Protein AF-A0A6N8ZT41-F1 (afdb_monomer)

Mean predicted aligned error: 11.76 Å

Secondary structure (DSSP, 8-state):
-----------HHHHHHHHHHHHHHHHHHHHHHH-TTS-HHHHHHHHHHHHHHHHHHHHHSHHHHHHHHHHHHHHHHHTT--PPPHHHHHHHHHHHHHHHHHHHHHHHHHHHHHHHHHHHHHT-

pLDDT: mean 84.42, std 11.71, range [45.88, 97.94]

Radius of gyration: 31.69 Å; Cα contacts (8 Å, |Δi|>4): 45; chains: 1; bounding box: 60×51×74 Å

Foldseek 3Di:
DDPPPPPPPFDVVLVVLLVVLVVLQVVLVVQLVVPPVDDPCVNVVSNVVSNVVSLVSCCVHPNNVVVVVVVVVVVVVVVVPPDDDPVVVVVVVVVVVVVVVVVVVVVVVVVVVVVVVVCVVVPD

Nearest PDB structures (foldseek):
  7p3r-assembly1_C  TM=4.828E-01  e=2.097E+00  Vibrio cholerae O1 biovar El Tor str. N16961
  5koa-assembly1_B  TM=4.121E-01  e=6.374E+00  Escherichia coli S88

Sequence (124 aa):
MKDSNPIKTGNSLDVAWLLLAALLLVAGVYAYYAFEELPIFVRVGGVLVSLALAAVVLLRTARGQNAWQFVQSSRAELRKVVWPNRQETMQTTATVLVIVLILCVFFWLLDMGLAAITRQFTGA

Solvent-accessible surface area (backbone atoms only — not comparable to full-atom values): 6967 Å² total; per-residue (Å²): 141,81,89,76,70,73,76,78,72,74,51,73,63,48,54,49,48,51,51,51,26,52,48,38,42,52,49,21,55,47,50,41,65,73,49,70,90,56,61,68,68,59,40,54,49,47,33,52,50,24,48,52,50,23,51,55,46,44,49,72,27,73,70,32,46,51,52,53,51,49,54,55,50,49,57,58,51,58,69,68,57,76,75,77,51,71,67,59,52,47,52,53,50,52,52,52,50,54,54,50,51,53,50,52,52,52,50,52,52,48,52,52,50,51,52,55,53,51,37,67,74,70,74,110

Structure (mmCIF, N/CA/C/O backbone):
data_AF-A0A6N8ZT41-F1
#
_entry.id   AF-A0A6N8ZT41-F1
#
loop_
_atom_site.group_PDB
_atom_site.id
_atom_site.type_symbol
_atom_site.label_atom_id
_atom_site.label_alt_id
_atom_site.label_comp_id
_atom_site.label_asym_id
_atom_site.label_entity_id
_atom_site.label_seq_id
_atom_site.pdbx_PDB_ins_code
_atom_site.Cartn_x
_atom_site.Cartn_y
_atom_site.Cartn_z
_atom_site.occupancy
_atom_site.B_iso_or_equiv
_atom_site.auth_seq_id
_atom_site.auth_comp_id
_atom_site.auth_asym_id
_atom_site.auth_atom_id
_atom_site.pdbx_PDB_model_num
ATOM 1 N N . MET A 1 1 ? 27.825 13.535 18.312 1.00 49.03 1 MET A N 1
ATOM 2 C CA . MET A 1 1 ? 26.898 12.540 17.738 1.00 49.03 1 MET A CA 1
ATOM 3 C C . MET A 1 1 ? 26.173 11.898 18.905 1.00 49.03 1 MET A C 1
ATOM 5 O O . MET A 1 1 ? 26.789 11.147 19.647 1.00 49.03 1 MET A O 1
ATOM 9 N N . LYS A 1 2 ? 24.959 12.368 19.203 1.00 45.88 2 LYS A N 1
ATOM 10 C CA . LYS A 1 2 ? 24.161 11.911 20.345 1.00 45.88 2 LYS A CA 1
ATOM 11 C C . LYS A 1 2 ? 22.815 11.493 19.794 1.00 45.88 2 LYS A C 1
ATOM 13 O O . LYS A 1 2 ? 21.891 12.293 19.687 1.00 45.88 2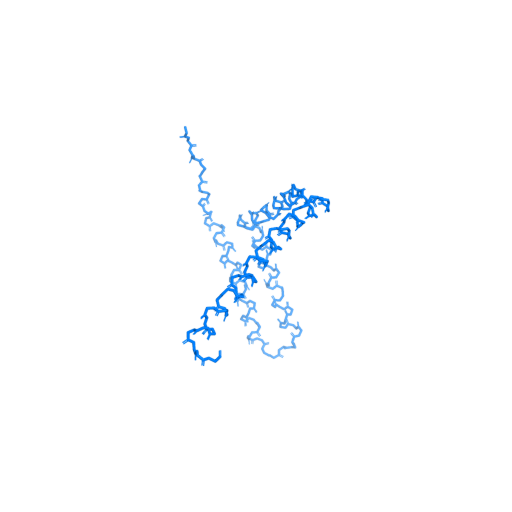 LYS A O 1
ATOM 18 N N . ASP A 1 3 ? 22.755 10.233 19.410 1.00 56.41 3 ASP A N 1
ATOM 19 C CA . ASP A 1 3 ? 21.591 9.612 18.799 1.00 56.41 3 ASP A CA 1
ATOM 20 C C . ASP A 1 3 ? 20.666 9.165 19.934 1.00 56.41 3 ASP A C 1
ATOM 22 O O . ASP A 1 3 ? 20.375 7.992 20.131 1.00 56.41 3 ASP A O 1
ATOM 26 N N . SER A 1 4 ? 20.235 10.119 20.757 1.00 51.19 4 SER A N 1
ATOM 27 C CA . SER A 1 4 ? 19.185 9.893 21.741 1.00 51.19 4 SER A CA 1
ATOM 28 C C . SER A 1 4 ? 17.855 10.267 21.104 1.00 51.19 4 SER A C 1
ATOM 30 O O . SER A 1 4 ? 17.226 11.247 21.496 1.00 51.19 4 SER A O 1
ATOM 32 N N . ASN A 1 5 ? 17.440 9.504 20.094 1.00 48.12 5 ASN A N 1
ATOM 33 C CA . ASN A 1 5 ? 16.015 9.357 19.843 1.00 48.12 5 ASN A CA 1
ATOM 34 C C . ASN A 1 5 ? 15.557 8.316 20.864 1.00 48.12 5 ASN A C 1
ATOM 36 O O . ASN A 1 5 ? 15.849 7.134 20.665 1.00 48.12 5 ASN A O 1
ATOM 40 N N . PRO A 1 6 ? 14.940 8.705 21.996 1.00 48.34 6 PRO A N 1
ATOM 41 C CA . PRO A 1 6 ? 14.407 7.708 22.899 1.00 48.34 6 PRO A CA 1
ATOM 42 C C . PRO A 1 6 ? 13.410 6.899 22.076 1.00 48.34 6 PRO A C 1
ATOM 44 O O . PRO A 1 6 ? 12.437 7.449 21.555 1.00 48.34 6 PRO A O 1
ATOM 47 N N . ILE A 1 7 ? 13.668 5.596 21.925 1.00 53.47 7 ILE A N 1
ATOM 48 C CA . ILE A 1 7 ? 12.606 4.645 21.618 1.00 53.47 7 ILE A CA 1
ATOM 49 C C . ILE A 1 7 ? 11.514 5.016 22.616 1.00 53.47 7 ILE A C 1
ATOM 51 O O . ILE A 1 7 ? 11.740 4.920 23.821 1.00 53.47 7 ILE A O 1
ATOM 55 N N . LYS A 1 8 ? 10.394 5.574 22.139 1.00 52.75 8 LYS A N 1
ATOM 56 C CA . LYS A 1 8 ? 9.235 5.838 22.987 1.00 52.75 8 LYS A CA 1
ATOM 57 C C . LYS A 1 8 ? 8.773 4.465 23.448 1.00 52.75 8 LYS A C 1
ATOM 59 O O . LYS A 1 8 ? 8.021 3.797 22.742 1.00 52.75 8 LYS A O 1
ATOM 64 N N . THR A 1 9 ? 9.327 4.008 24.567 1.00 56.84 9 THR A N 1
ATOM 65 C CA . THR A 1 9 ? 8.941 2.787 25.254 1.00 56.84 9 THR A CA 1
ATOM 66 C C . THR A 1 9 ? 7.449 2.929 25.460 1.00 56.84 9 THR A C 1
ATOM 68 O O . THR A 1 9 ? 7.018 3.869 26.127 1.00 56.84 9 THR A O 1
ATOM 71 N N . GLY A 1 10 ? 6.673 2.108 24.746 1.00 59.91 10 GLY A N 1
ATOM 72 C CA . GLY A 1 10 ? 5.223 2.234 24.703 1.00 59.91 10 GLY A CA 1
ATOM 73 C C . GLY A 1 10 ? 4.707 2.368 26.123 1.00 59.91 10 GLY A C 1
ATOM 74 O O . GLY A 1 10 ? 5.028 1.537 26.975 1.00 59.91 10 GLY A O 1
ATOM 75 N N . ASN A 1 11 ? 3.982 3.453 26.379 1.00 73.25 11 ASN A N 1
ATOM 76 C CA . ASN A 1 11 ? 3.387 3.690 27.679 1.00 73.25 11 ASN A CA 1
ATOM 77 C C . ASN A 1 11 ? 2.562 2.442 28.030 1.00 73.25 11 ASN A C 1
ATOM 79 O O . ASN A 1 11 ? 1.871 1.905 27.162 1.00 73.25 11 ASN A O 1
ATOM 83 N N . SER A 1 12 ? 2.617 1.952 29.267 1.00 76.38 12 SER A N 1
ATOM 84 C CA . SER A 1 12 ? 1.838 0.768 29.673 1.00 76.38 12 SER A CA 1
ATOM 85 C C . SER A 1 12 ? 0.339 0.944 29.386 1.00 76.38 12 SER A C 1
ATOM 87 O O . SER A 1 12 ? -0.364 -0.021 29.095 1.00 76.38 12 SER A O 1
ATOM 89 N N . LEU A 1 13 ? -0.120 2.199 29.353 1.00 77.12 13 LEU A N 1
ATOM 90 C CA . LEU A 1 13 ? -1.461 2.591 28.934 1.00 77.12 13 LEU A CA 1
ATOM 91 C C . LEU A 1 13 ? -1.738 2.343 27.441 1.00 77.12 13 LEU A C 1
ATOM 93 O O . LEU A 1 13 ? -2.833 1.907 27.113 1.00 77.12 13 LEU A O 1
ATOM 97 N N . ASP A 1 14 ? -0.778 2.554 26.534 1.00 80.81 14 ASP A N 1
ATOM 98 C CA . ASP A 1 14 ? -0.958 2.245 25.102 1.00 80.81 14 ASP A CA 1
ATOM 99 C C . ASP A 1 14 ? -1.131 0.738 24.886 1.00 80.81 14 ASP A C 1
ATOM 101 O O . ASP A 1 14 ? -1.948 0.306 24.075 1.00 80.81 14 ASP A O 1
ATOM 105 N N . VAL A 1 15 ? -0.382 -0.076 25.638 1.00 82.25 15 VAL A N 1
ATOM 106 C CA . VAL A 1 15 ? -0.531 -1.537 25.613 1.00 82.25 15 VAL A CA 1
ATOM 107 C C . VAL A 1 15 ? -1.894 -1.943 26.172 1.00 82.25 15 VAL A C 1
ATOM 109 O O . VAL A 1 15 ? -2.556 -2.796 25.585 1.00 82.25 15 VAL A O 1
ATOM 112 N N . ALA A 1 16 ? -2.360 -1.297 27.243 1.00 87.81 16 ALA A N 1
ATOM 113 C CA . ALA A 1 16 ? -3.694 -1.534 27.790 1.00 87.81 16 ALA A CA 1
ATOM 114 C C . ALA A 1 16 ? -4.809 -1.185 26.785 1.00 87.81 16 ALA A C 1
ATOM 116 O O . ALA A 1 16 ? -5.733 -1.977 26.607 1.00 87.81 16 ALA A O 1
ATOM 117 N N . TRP A 1 17 ? -4.701 -0.060 26.069 1.00 84.12 17 TRP A N 1
ATOM 118 C CA . TRP A 1 17 ? -5.650 0.312 25.011 1.00 84.12 17 TRP A CA 1
ATOM 119 C C . TRP A 1 17 ? -5.657 -0.685 23.847 1.00 84.12 17 TRP A C 1
ATOM 121 O O . TRP A 1 17 ? -6.724 -1.016 23.327 1.00 84.12 17 TRP A O 1
ATOM 131 N N . LEU A 1 18 ? -4.491 -1.218 23.470 1.00 85.50 18 LEU A N 1
ATOM 132 C CA . LEU A 1 18 ? -4.386 -2.266 22.450 1.00 85.50 18 LEU A CA 1
ATOM 133 C C . LEU A 1 18 ? -5.034 -3.578 22.898 1.00 85.50 18 LEU A C 1
ATOM 135 O O . LEU A 1 18 ? -5.751 -4.203 22.117 1.00 85.50 18 LEU A O 1
ATOM 139 N N . LEU A 1 19 ? -4.810 -3.984 24.150 1.00 88.75 19 LEU A N 1
ATOM 140 C CA . LEU A 1 19 ? -5.446 -5.169 24.721 1.00 88.75 19 LEU A CA 1
ATOM 141 C C . LEU A 1 19 ? -6.965 -4.997 24.806 1.00 88.75 19 LEU A C 1
ATOM 143 O O . LEU A 1 19 ? -7.694 -5.920 24.456 1.00 88.75 19 LEU A O 1
ATOM 147 N N . LEU A 1 20 ? -7.446 -3.811 25.188 1.00 89.81 20 LEU A N 1
ATOM 148 C CA . LEU A 1 20 ? -8.872 -3.492 25.206 1.00 89.81 20 LEU A CA 1
ATOM 149 C C . LEU A 1 20 ? -9.487 -3.589 23.806 1.00 89.81 20 LEU A C 1
ATOM 151 O O . LEU A 1 20 ? -10.546 -4.192 23.660 1.00 89.81 20 LEU A O 1
ATOM 155 N N . ALA A 1 21 ? -8.820 -3.063 22.773 1.00 87.50 21 ALA A N 1
ATOM 156 C CA . ALA A 1 21 ? -9.279 -3.189 21.389 1.00 87.50 21 ALA A CA 1
ATOM 157 C C . ALA A 1 21 ? -9.332 -4.656 20.927 1.00 87.50 21 ALA A C 1
ATOM 159 O O . ALA A 1 21 ? -10.313 -5.069 20.310 1.00 87.50 21 ALA A O 1
ATOM 160 N N . ALA A 1 22 ? -8.313 -5.457 21.259 1.00 89.25 22 ALA A N 1
ATOM 161 C CA . ALA A 1 22 ? -8.289 -6.886 20.946 1.00 89.25 22 ALA A CA 1
ATOM 162 C C . ALA A 1 22 ? -9.425 -7.643 21.653 1.00 89.25 22 ALA A C 1
ATOM 164 O O . ALA A 1 22 ? -10.113 -8.452 21.031 1.00 89.25 22 ALA A O 1
ATOM 165 N N . LEU A 1 23 ? -9.669 -7.332 22.927 1.00 92.50 23 LEU A N 1
ATOM 166 C CA . LEU A 1 23 ? -10.746 -7.923 23.716 1.00 92.50 23 LEU A CA 1
ATOM 167 C C . LEU A 1 23 ? -12.119 -7.548 23.143 1.00 92.50 23 LEU A C 1
ATOM 169 O O . LEU A 1 23 ? -12.985 -8.410 23.040 1.00 92.50 23 LEU A O 1
ATOM 173 N N . LEU A 1 24 ? -12.296 -6.308 22.680 1.00 90.69 24 LEU A N 1
ATOM 174 C CA . LEU A 1 24 ? -13.512 -5.842 22.004 1.00 90.69 24 LEU A CA 1
ATOM 175 C C . LEU A 1 24 ? -13.813 -6.634 20.723 1.00 90.69 24 LEU A C 1
ATOM 177 O O . LEU A 1 24 ? -14.964 -7.000 20.491 1.00 90.69 24 LEU A O 1
ATOM 181 N N . LEU A 1 25 ? -12.790 -6.944 19.920 1.00 91.62 25 LEU A N 1
ATOM 182 C CA . LEU A 1 25 ? -12.951 -7.769 18.718 1.00 91.62 25 LEU A CA 1
ATOM 183 C C . LEU A 1 25 ? -13.320 -9.213 19.061 1.00 91.62 25 LEU A C 1
ATOM 185 O O . LEU A 1 25 ? -14.248 -9.765 18.472 1.00 91.62 25 LEU A O 1
ATOM 189 N N . VAL A 1 26 ? -12.632 -9.811 20.037 1.00 92.12 26 VAL A N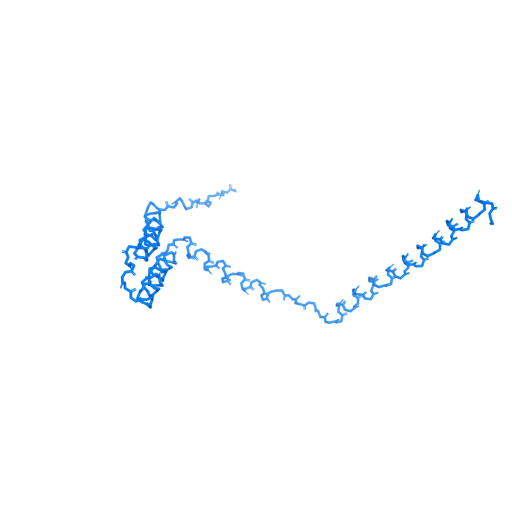 1
ATOM 190 C CA . VAL A 1 26 ? -12.939 -11.172 20.501 1.00 92.12 26 VAL A CA 1
ATOM 191 C C . VAL A 1 26 ? -14.353 -11.233 21.076 1.00 92.12 26 VAL A C 1
ATOM 193 O O . VAL A 1 26 ? -15.097 -12.155 20.758 1.00 92.12 26 VAL A O 1
ATOM 196 N N . ALA A 1 27 ? -14.760 -10.228 21.853 1.00 89.56 27 ALA A N 1
ATOM 197 C CA . ALA A 1 27 ? -16.108 -10.119 22.395 1.00 89.56 27 ALA A CA 1
ATOM 198 C C . ALA A 1 27 ? -17.165 -9.975 21.289 1.00 89.56 27 ALA A C 1
ATOM 200 O O . ALA A 1 27 ? -18.216 -10.601 21.380 1.00 89.56 27 ALA A O 1
ATOM 201 N N . GLY A 1 28 ? -16.887 -9.213 20.227 1.00 88.75 28 GLY A N 1
ATOM 202 C CA . GLY A 1 28 ? -17.775 -9.095 19.068 1.00 88.75 28 GLY A CA 1
ATOM 203 C C . GLY A 1 28 ? -17.962 -10.417 18.321 1.00 88.75 28 GLY A C 1
ATOM 204 O O . GLY A 1 28 ? -19.089 -10.801 18.010 1.00 88.75 28 GLY A O 1
ATOM 205 N N . VAL A 1 29 ? -16.871 -11.150 18.089 1.00 88.69 29 VAL A N 1
ATOM 206 C CA . VAL A 1 29 ? -16.912 -12.484 17.466 1.00 88.69 29 VAL A CA 1
ATOM 207 C C . VAL A 1 29 ? -17.616 -13.493 18.375 1.00 88.69 29 VAL A C 1
ATOM 209 O O . VAL A 1 29 ? -18.448 -14.267 17.911 1.00 88.69 29 VAL A O 1
ATOM 212 N N . TYR A 1 30 ? -17.342 -13.464 19.678 1.00 89.56 30 TYR A N 1
ATOM 213 C CA . TYR A 1 30 ? -18.017 -14.321 20.648 1.00 89.56 30 TYR A CA 1
ATOM 214 C C . TYR A 1 30 ? -19.520 -14.032 20.708 1.00 89.56 30 TYR A C 1
ATOM 216 O O . TYR A 1 30 ? -20.318 -14.961 20.669 1.00 89.56 30 TYR A O 1
ATOM 224 N N . ALA A 1 31 ? -19.919 -12.757 20.727 1.00 85.19 31 ALA A N 1
ATOM 225 C CA . ALA A 1 31 ? -21.321 -12.356 20.671 1.00 85.19 31 ALA A CA 1
ATOM 226 C C . ALA A 1 31 ? -21.994 -12.835 19.376 1.00 85.19 31 ALA A C 1
ATOM 228 O O . ALA A 1 31 ? -23.140 -13.276 19.411 1.00 85.19 31 ALA A O 1
ATOM 229 N N . TYR A 1 32 ? -21.280 -12.825 18.245 1.00 87.44 32 TYR A N 1
ATOM 230 C CA . TYR A 1 32 ? -21.795 -13.418 17.016 1.00 87.44 32 TYR A CA 1
ATOM 231 C C . TYR A 1 32 ? -22.136 -14.895 17.215 1.00 87.44 32 TYR A C 1
ATOM 233 O O . TYR A 1 32 ? -23.239 -15.285 16.854 1.00 87.44 32 TYR A O 1
ATOM 241 N N . TYR A 1 33 ? -21.254 -15.705 17.806 1.00 87.25 33 TYR A N 1
ATOM 242 C CA . TYR A 1 33 ? -21.507 -17.136 18.021 1.00 87.25 33 TYR A CA 1
ATOM 243 C C . TYR A 1 33 ? -22.508 -17.433 19.145 1.00 87.25 33 TYR A C 1
ATOM 245 O O . TYR A 1 33 ? -23.301 -18.348 19.000 1.00 87.25 33 TYR A O 1
ATOM 253 N N . ALA A 1 34 ? -22.517 -16.668 20.237 1.00 85.44 34 ALA A N 1
ATOM 254 C CA . ALA A 1 34 ? 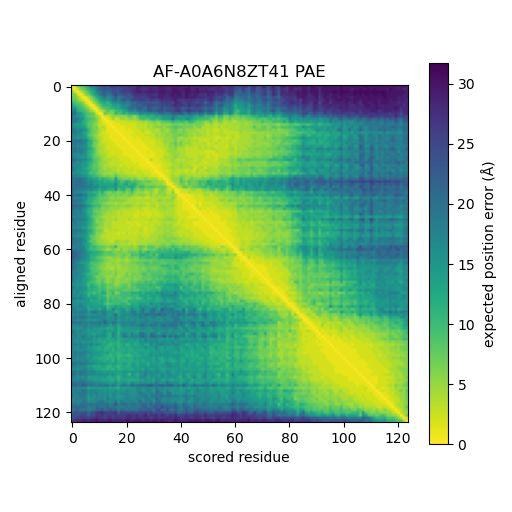-23.383 -16.937 21.387 1.00 85.44 34 ALA A CA 1
ATOM 255 C C . ALA A 1 34 ? -24.873 -16.666 21.106 1.00 85.44 34 ALA A C 1
ATOM 257 O O . ALA A 1 34 ? -25.736 -17.342 21.658 1.00 85.44 34 ALA A O 1
ATOM 258 N N . PHE A 1 35 ? -25.188 -15.685 20.252 1.00 82.94 35 PHE A N 1
ATOM 259 C CA . PHE A 1 35 ? -26.568 -15.312 19.929 1.00 82.94 35 PHE A CA 1
ATOM 260 C C . PHE A 1 35 ? -27.028 -15.919 18.597 1.00 82.94 35 PHE A C 1
ATOM 262 O O . PHE A 1 35 ? -27.268 -15.200 17.624 1.00 82.94 35 PHE A O 1
ATOM 269 N N . GLU A 1 36 ? -27.152 -17.248 18.541 1.00 78.75 36 GLU A N 1
ATOM 270 C CA . GLU A 1 36 ? -27.598 -17.958 17.330 1.00 78.75 36 GLU A CA 1
ATOM 271 C C . GLU A 1 36 ? -29.078 -17.739 16.999 1.00 78.75 36 GLU A C 1
ATOM 273 O O . GLU A 1 36 ? -29.456 -17.785 15.831 1.00 78.75 36 GLU A O 1
ATOM 278 N N . GLU A 1 37 ? -29.893 -17.435 18.010 1.00 79.88 37 GLU A N 1
ATOM 279 C CA . GLU A 1 37 ? -31.350 -17.298 17.889 1.00 79.88 37 GLU A CA 1
ATOM 280 C C . GLU A 1 37 ? -31.805 -15.933 17.334 1.00 79.88 37 GLU A C 1
ATOM 282 O O . GLU A 1 37 ? -32.973 -15.752 16.992 1.00 79.88 37 GLU A O 1
ATOM 287 N N . LEU A 1 38 ? -30.898 -14.954 17.227 1.00 84.62 38 LEU A N 1
ATOM 288 C CA . LEU A 1 38 ? -31.214 -13.616 16.720 1.00 84.62 38 LEU A CA 1
ATOM 289 C C . LEU A 1 38 ? -31.156 -13.543 15.183 1.00 84.62 38 LEU A C 1
ATOM 291 O O . LEU A 1 38 ? -30.345 -14.223 14.547 1.00 84.62 38 LEU A O 1
ATOM 295 N N . PRO A 1 39 ? -31.945 -12.647 14.557 1.00 84.19 39 PRO A N 1
ATOM 296 C CA . PRO A 1 39 ? -31.891 -12.425 13.117 1.00 84.19 39 PRO A CA 1
ATOM 297 C C . PRO A 1 39 ? -30.495 -11.971 12.668 1.00 84.19 39 PRO A C 1
ATOM 299 O O . PRO A 1 39 ? -29.827 -11.171 13.329 1.00 84.19 39 PRO A O 1
ATOM 302 N N . ILE A 1 40 ? -30.077 -12.442 11.489 1.00 84.12 40 ILE A N 1
ATOM 303 C CA . ILE A 1 40 ? -28.722 -12.258 10.941 1.00 84.12 40 ILE A CA 1
ATOM 304 C C . ILE A 1 40 ? -28.251 -10.795 10.921 1.00 84.12 40 ILE A C 1
ATOM 306 O O . ILE A 1 40 ? -27.086 -10.517 11.205 1.00 84.12 40 ILE A O 1
ATOM 310 N N . PHE A 1 41 ? -29.157 -9.850 10.655 1.00 87.44 41 PHE A N 1
ATOM 311 C CA . PHE A 1 41 ? -28.852 -8.418 10.618 1.00 87.44 41 PHE A CA 1
ATOM 312 C C . PHE A 1 41 ? -28.344 -7.885 11.963 1.00 87.44 41 PHE A C 1
ATOM 314 O O . PHE A 1 41 ? -27.437 -7.056 11.986 1.00 87.44 41 PHE A O 1
ATOM 321 N N . VAL A 1 42 ? -28.883 -8.383 13.080 1.00 87.88 42 VAL A N 1
ATOM 322 C CA . VAL A 1 42 ? -28.480 -7.957 14.428 1.00 87.88 42 VAL A CA 1
ATOM 323 C C . VAL A 1 42 ? -27.108 -8.529 14.782 1.00 87.88 42 VAL A C 1
ATOM 325 O O . VAL A 1 42 ? -26.262 -7.801 15.299 1.00 87.88 42 VAL A O 1
ATOM 328 N N . ARG A 1 43 ? -26.839 -9.795 14.429 1.00 84.19 43 ARG A N 1
ATOM 329 C CA . ARG A 1 43 ? -25.523 -10.431 14.634 1.00 84.19 43 ARG A CA 1
ATOM 330 C C . ARG A 1 43 ? -24.424 -9.701 13.861 1.00 84.19 43 ARG A C 1
ATOM 332 O O . ARG A 1 43 ? -23.404 -9.328 14.437 1.00 84.19 43 ARG A O 1
ATOM 339 N N . VAL A 1 44 ? -24.643 -9.454 12.568 1.00 87.25 44 VAL A N 1
ATOM 340 C CA . VAL A 1 44 ? -23.678 -8.733 11.721 1.00 87.25 44 VAL A CA 1
ATOM 341 C C . VAL A 1 44 ? -23.530 -7.282 12.182 1.00 87.25 44 VAL A C 1
ATOM 343 O O . VAL A 1 44 ? -22.408 -6.790 12.285 1.00 87.25 44 VAL A O 1
ATOM 346 N N . GLY A 1 45 ? -24.633 -6.616 12.537 1.00 90.62 45 GLY A N 1
ATOM 347 C CA . GLY A 1 45 ? -24.609 -5.263 13.093 1.00 90.62 45 GLY A CA 1
ATOM 348 C C . GLY A 1 45 ? -23.752 -5.159 14.357 1.00 90.62 45 GLY A C 1
ATOM 349 O O . GLY A 1 45 ? -22.911 -4.267 14.448 1.00 90.62 45 GLY A O 1
ATOM 350 N N . GLY A 1 46 ? -23.889 -6.102 15.293 1.00 88.75 46 GLY A N 1
ATOM 351 C CA . GLY A 1 46 ? -23.078 -6.151 16.514 1.00 88.75 46 GLY A CA 1
ATOM 352 C C . GLY A 1 46 ? -21.579 -6.299 16.237 1.00 88.75 46 GLY A C 1
ATOM 353 O O . GLY A 1 46 ? -20.764 -5.574 16.814 1.00 88.75 46 GLY A O 1
ATOM 354 N N . VAL A 1 47 ? -21.207 -7.169 15.294 1.00 89.94 47 VAL A N 1
ATOM 355 C CA . VAL A 1 47 ? -19.805 -7.333 14.876 1.00 89.94 47 VAL A CA 1
ATOM 356 C C . VAL A 1 47 ? -19.270 -6.048 14.250 1.00 89.94 47 VAL A C 1
ATOM 358 O O . VAL A 1 47 ? -18.195 -5.590 14.636 1.00 89.94 47 VAL A O 1
ATOM 361 N N . LEU A 1 48 ? -20.026 -5.417 13.349 1.00 92.69 48 LEU A N 1
ATOM 362 C CA . LEU A 1 48 ? -19.628 -4.151 12.729 1.00 92.69 48 LEU A CA 1
ATOM 363 C C . LEU A 1 48 ? -19.433 -3.036 13.763 1.00 92.69 48 LEU A C 1
ATOM 365 O O . LEU A 1 48 ? -18.468 -2.278 13.665 1.00 92.69 48 LEU A O 1
ATOM 369 N N . VAL A 1 49 ? -20.293 -2.965 14.781 1.00 93.12 49 VAL A N 1
ATOM 370 C CA . VAL A 1 49 ? -20.148 -2.005 15.884 1.00 93.12 49 VAL A CA 1
ATOM 371 C C . VAL A 1 49 ? -18.879 -2.287 16.691 1.00 93.12 49 VAL A C 1
ATOM 373 O O . VAL A 1 49 ? -18.101 -1.363 16.925 1.00 93.12 49 VAL A O 1
ATOM 376 N N . SER A 1 50 ? -18.615 -3.543 17.068 1.00 91.56 50 SER A N 1
ATOM 377 C CA . SER A 1 50 ? -17.382 -3.901 17.792 1.00 91.56 50 SER A CA 1
ATOM 378 C C . SER A 1 50 ? -16.116 -3.592 16.984 1.00 91.56 50 SER A C 1
ATOM 380 O O . SER A 1 50 ? -15.145 -3.072 17.534 1.00 91.56 50 SER A O 1
ATOM 382 N N . LEU A 1 51 ? -16.152 -3.824 15.668 1.00 93.38 51 LEU A N 1
ATOM 383 C CA . LEU A 1 51 ? -15.067 -3.516 14.743 1.00 93.38 51 LEU A CA 1
ATOM 384 C C . LEU A 1 51 ? -14.830 -2.005 14.658 1.00 93.38 51 LEU A C 1
ATOM 386 O O . LEU A 1 51 ? -13.688 -1.554 14.747 1.00 93.38 51 LEU A O 1
ATOM 390 N N . ALA A 1 52 ? -15.900 -1.218 14.525 1.00 92.50 52 ALA A N 1
ATOM 391 C CA . ALA A 1 52 ? -15.821 0.237 14.485 1.00 92.50 52 ALA A CA 1
ATOM 392 C C . ALA A 1 52 ? -15.257 0.805 15.797 1.00 92.50 52 ALA A C 1
ATOM 394 O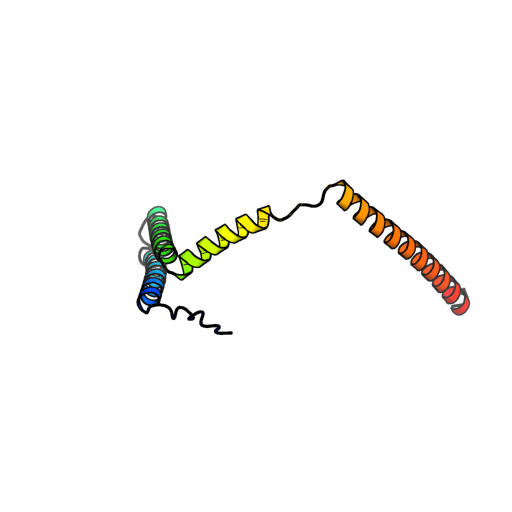 O . ALA A 1 52 ? -14.356 1.644 15.769 1.00 92.50 52 ALA A O 1
ATOM 395 N N . LEU A 1 53 ? -15.726 0.313 16.948 1.00 92.25 53 LEU A N 1
ATOM 396 C CA . LEU A 1 53 ? -15.217 0.719 18.260 1.00 92.25 53 LEU A CA 1
ATOM 397 C C . LEU A 1 53 ? -13.739 0.355 18.430 1.00 92.25 53 LEU A C 1
ATOM 399 O O . LEU A 1 53 ? -12.945 1.207 18.831 1.00 92.25 53 LEU A O 1
ATOM 403 N N . ALA A 1 54 ? -13.345 -0.868 18.068 1.00 89.75 54 ALA A N 1
ATOM 404 C CA . ALA A 1 54 ? -11.947 -1.283 18.094 1.00 89.75 54 ALA A CA 1
ATOM 405 C C . ALA A 1 54 ? -11.084 -0.395 17.184 1.00 89.75 54 ALA A C 1
ATOM 407 O O . ALA A 1 54 ? -10.032 0.074 17.613 1.00 89.75 54 ALA A O 1
ATOM 408 N N . ALA A 1 55 ? -11.544 -0.081 15.970 1.00 89.00 55 ALA A N 1
ATOM 409 C CA . ALA A 1 55 ? -10.841 0.819 15.060 1.00 89.00 55 ALA A CA 1
ATOM 410 C C . ALA A 1 55 ? -10.657 2.225 15.661 1.00 89.00 55 ALA A C 1
ATOM 412 O O . ALA A 1 55 ? -9.561 2.782 15.595 1.00 89.00 55 ALA A O 1
ATOM 413 N N . VAL A 1 56 ? -11.685 2.782 16.311 1.00 89.38 56 VAL A N 1
ATOM 414 C CA . VAL A 1 56 ? -11.590 4.081 16.999 1.00 89.38 56 VAL A CA 1
ATOM 415 C C . VAL A 1 56 ? -10.552 4.041 18.127 1.00 89.38 56 VAL A C 1
ATOM 417 O O . VAL A 1 56 ? -9.746 4.967 18.245 1.00 89.38 56 VAL A O 1
ATOM 420 N N . VAL A 1 57 ? -10.518 2.969 18.924 1.00 88.25 57 VAL A N 1
ATOM 421 C CA . VAL A 1 57 ? -9.524 2.784 19.998 1.00 88.25 57 VAL A CA 1
ATOM 422 C C . VAL A 1 57 ? -8.104 2.646 19.428 1.00 88.25 57 VAL A C 1
ATOM 424 O O . VAL A 1 57 ? -7.163 3.272 19.926 1.00 88.25 57 VAL A O 1
ATOM 427 N N . LEU A 1 58 ? -7.936 1.899 18.335 1.00 85.56 58 LEU A N 1
ATOM 428 C CA . LEU A 1 58 ? -6.645 1.725 17.664 1.00 85.56 58 LEU A CA 1
ATOM 429 C C . LEU A 1 58 ? -6.104 3.043 17.096 1.00 85.56 58 LEU A C 1
ATOM 431 O O . LEU A 1 58 ? -4.923 3.344 17.272 1.00 85.56 58 LEU A O 1
ATOM 435 N N . LEU A 1 59 ? -6.957 3.857 16.470 1.00 84.38 59 LEU A N 1
ATOM 436 C CA . LEU A 1 59 ? -6.566 5.161 15.920 1.00 84.38 59 LEU A CA 1
ATOM 437 C C . LEU A 1 59 ? -6.186 6.176 17.008 1.00 84.38 59 LEU A C 1
ATOM 439 O O . LEU A 1 59 ? -5.344 7.043 16.775 1.00 84.38 59 LEU A O 1
ATOM 443 N N . ARG A 1 60 ? -6.765 6.061 18.210 1.00 82.31 60 ARG A N 1
ATOM 444 C CA . ARG A 1 60 ? -6.401 6.888 19.375 1.00 82.31 60 ARG A CA 1
ATOM 445 C C . ARG A 1 60 ? -5.031 6.522 19.958 1.00 82.31 60 ARG A C 1
ATOM 447 O O . ARG A 1 60 ? -4.426 7.366 20.614 1.00 82.31 60 ARG A O 1
ATOM 454 N N . THR A 1 61 ? -4.538 5.309 19.705 1.00 85.19 61 THR A N 1
ATOM 455 C CA . THR A 1 61 ? -3.265 4.798 20.237 1.00 85.19 61 THR A CA 1
ATOM 456 C C . THR A 1 61 ? -2.063 5.397 19.493 1.00 85.19 61 THR A C 1
ATOM 458 O O . THR A 1 61 ? -2.139 5.670 18.292 1.00 85.19 61 THR A O 1
ATOM 461 N N . ALA A 1 62 ? -0.911 5.526 20.164 1.00 75.06 62 ALA A N 1
ATOM 462 C CA . ALA A 1 62 ? 0.333 6.034 19.568 1.00 75.06 62 ALA A CA 1
ATOM 463 C C . ALA A 1 62 ? 0.729 5.330 18.249 1.00 75.06 62 ALA A C 1
ATOM 465 O O . ALA A 1 62 ? 1.191 5.971 17.306 1.00 75.06 62 ALA A O 1
ATOM 466 N N . ARG A 1 63 ? 0.498 4.012 18.139 1.00 74.06 63 ARG A N 1
ATOM 467 C CA . ARG A 1 63 ? 0.747 3.249 16.900 1.00 74.06 63 ARG A CA 1
ATOM 468 C C . ARG A 1 63 ? -0.190 3.649 15.754 1.00 74.06 63 ARG A C 1
ATOM 470 O O . ARG A 1 63 ? 0.267 3.743 14.618 1.00 74.06 63 ARG A O 1
ATOM 477 N N . GLY A 1 64 ? -1.464 3.916 16.046 1.00 79.81 64 GLY A N 1
ATOM 478 C CA . GLY A 1 64 ? -2.448 4.355 15.053 1.00 79.81 64 GLY A CA 1
ATOM 479 C C . GLY A 1 64 ? -2.144 5.750 14.510 1.00 79.81 64 GLY A C 1
ATOM 480 O O . GLY A 1 64 ? -2.174 5.960 13.299 1.00 79.81 64 GLY A O 1
ATOM 481 N N . GLN A 1 65 ? -1.751 6.680 15.383 1.00 82.44 65 GLN A N 1
ATOM 482 C CA . GLN A 1 65 ? -1.353 8.032 14.975 1.00 82.44 65 GLN A CA 1
ATOM 483 C C . GLN A 1 65 ? -0.084 8.028 14.112 1.00 82.44 65 GLN A C 1
ATOM 485 O O . GLN A 1 65 ? -0.035 8.717 13.094 1.00 82.44 65 GLN A O 1
ATOM 490 N N . ASN A 1 66 ? 0.912 7.205 14.461 1.00 83.69 66 ASN A N 1
ATOM 491 C CA . ASN A 1 66 ? 2.126 7.054 13.655 1.00 83.69 66 ASN A CA 1
ATOM 492 C C . ASN A 1 66 ? 1.818 6.491 12.258 1.00 83.69 66 ASN A C 1
ATOM 494 O O . ASN A 1 66 ? 2.353 6.986 11.267 1.00 83.69 66 ASN A O 1
ATOM 498 N N . ALA A 1 67 ? 0.937 5.490 12.162 1.00 83.69 67 ALA A N 1
ATOM 499 C CA . ALA A 1 67 ? 0.498 4.947 10.877 1.00 83.69 67 ALA A CA 1
ATOM 500 C C . ALA A 1 67 ? -0.242 6.005 10.042 1.00 83.69 67 ALA A C 1
ATOM 502 O O . ALA A 1 67 ? 0.023 6.151 8.850 1.00 83.69 67 ALA A O 1
ATOM 503 N N . TRP A 1 68 ? -1.115 6.797 10.669 1.00 84.88 68 TRP A N 1
ATOM 504 C CA . TRP A 1 68 ? -1.806 7.900 10.001 1.00 84.88 68 TRP A CA 1
ATOM 505 C C . TRP A 1 68 ? -0.831 8.957 9.468 1.00 84.88 68 TRP A C 1
ATOM 507 O O . TRP A 1 68 ? -0.925 9.385 8.315 1.00 84.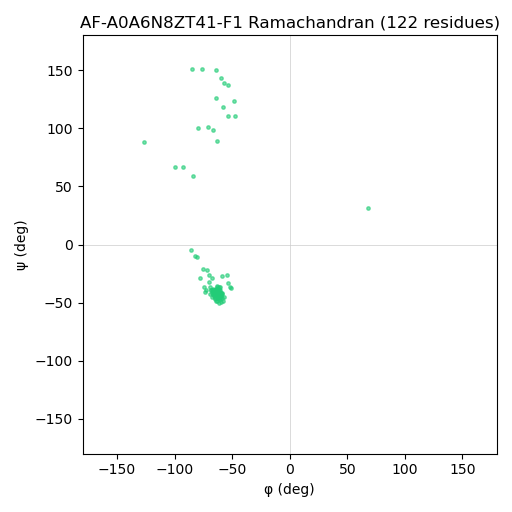88 68 TRP A O 1
ATOM 517 N N . GLN A 1 69 ? 0.155 9.335 10.281 1.00 86.44 69 GLN A N 1
ATOM 518 C CA . GLN A 1 69 ? 1.198 10.274 9.884 1.00 86.44 69 GLN A CA 1
ATOM 519 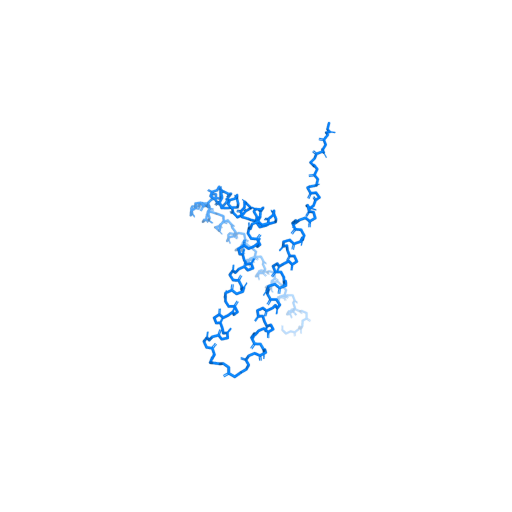C C . GLN A 1 69 ? 2.059 9.718 8.740 1.00 86.44 69 GLN A C 1
ATOM 521 O O . GLN A 1 69 ? 2.385 10.466 7.819 1.00 86.44 69 GLN A O 1
ATOM 526 N N . PHE A 1 70 ? 2.356 8.415 8.751 1.00 86.75 70 PHE A N 1
ATOM 527 C CA . PHE A 1 70 ? 3.064 7.727 7.671 1.00 86.75 70 PHE A CA 1
ATOM 528 C C . PHE A 1 70 ? 2.280 7.727 6.353 1.00 86.75 70 PHE A C 1
ATOM 530 O O . PHE A 1 70 ? 2.854 7.956 5.289 1.00 86.75 70 PHE A O 1
ATOM 537 N N . VAL A 1 71 ? 0.961 7.513 6.390 1.00 88.56 71 VAL A N 1
ATOM 538 C CA . VAL A 1 71 ? 0.121 7.611 5.184 1.00 88.56 71 VAL A CA 1
ATOM 539 C C . VAL A 1 71 ? 0.158 9.034 4.632 1.00 88.56 71 VAL A C 1
ATOM 541 O O . VAL A 1 71 ? 0.321 9.234 3.427 1.00 88.56 71 VAL A O 1
ATOM 544 N N . GLN A 1 72 ? 0.048 10.039 5.502 1.00 88.50 72 GLN A N 1
ATOM 545 C CA . GLN A 1 72 ? 0.068 11.434 5.079 1.00 88.50 72 GLN A CA 1
ATOM 546 C C . GLN A 1 72 ? 1.424 11.843 4.479 1.00 88.50 72 GLN A C 1
ATOM 548 O O . GLN A 1 72 ? 1.447 12.514 3.444 1.00 88.50 72 GLN A O 1
ATOM 553 N N . SER A 1 73 ? 2.543 11.415 5.073 1.00 84.75 73 SER A N 1
ATOM 554 C CA . SER A 1 73 ? 3.882 11.664 4.525 1.00 84.75 73 SER A CA 1
ATOM 555 C C . SER A 1 73 ? 4.126 10.897 3.223 1.00 84.75 73 SER A C 1
ATOM 557 O O . SER A 1 73 ? 4.644 11.478 2.273 1.00 84.75 73 SER A O 1
ATOM 559 N N . SER A 1 74 ? 3.663 9.647 3.117 1.00 89.12 74 SER A N 1
ATOM 560 C CA . SER A 1 74 ? 3.746 8.855 1.881 1.00 89.12 74 SER A CA 1
ATOM 561 C C . SER A 1 74 ? 3.001 9.531 0.730 1.00 89.12 74 SER A C 1
ATOM 563 O O . SER A 1 74 ? 3.521 9.625 -0.377 1.00 89.12 74 SER A O 1
ATOM 565 N N . ARG A 1 75 ? 1.811 10.092 0.981 1.00 86.38 75 ARG A N 1
ATOM 566 C CA . ARG A 1 75 ? 1.071 10.869 -0.031 1.00 86.38 75 ARG A CA 1
ATOM 567 C C . ARG A 1 75 ? 1.816 12.129 -0.467 1.00 86.38 75 ARG A C 1
ATOM 569 O O . ARG A 1 75 ? 1.711 12.514 -1.629 1.00 86.38 75 ARG A O 1
ATOM 576 N N . ALA A 1 76 ? 2.532 12.783 0.446 1.00 84.81 76 ALA A N 1
ATOM 577 C CA . ALA A 1 76 ? 3.353 13.942 0.110 1.00 84.81 76 ALA A CA 1
ATOM 578 C C . ALA A 1 76 ? 4.566 13.551 -0.751 1.00 84.81 76 ALA A C 1
ATOM 580 O O . ALA A 1 76 ? 4.901 14.282 -1.679 1.00 84.81 76 ALA A O 1
ATOM 581 N N . GLU A 1 77 ? 5.171 12.389 -0.501 1.00 86.12 77 GLU A N 1
ATOM 582 C CA . GLU A 1 77 ? 6.301 11.875 -1.284 1.00 86.12 77 GLU A CA 1
ATOM 583 C C . GLU A 1 77 ? 5.871 11.384 -2.670 1.00 86.12 77 GLU A C 1
ATOM 585 O O . GLU A 1 77 ? 6.515 11.696 -3.667 1.00 86.12 77 GLU A O 1
ATOM 590 N N . LEU A 1 78 ? 4.714 10.723 -2.770 1.00 84.81 78 LEU A N 1
ATOM 591 C CA . LEU A 1 78 ? 4.135 10.312 -4.052 1.00 84.81 78 LEU A CA 1
ATOM 592 C C . LEU A 1 78 ? 3.867 11.498 -4.989 1.00 84.81 78 LEU A C 1
ATOM 594 O O . LEU A 1 78 ? 3.898 11.336 -6.203 1.00 84.81 78 LEU A O 1
ATOM 598 N N . ARG A 1 79 ? 3.638 12.701 -4.448 1.00 84.12 79 ARG A N 1
ATOM 599 C CA . ARG A 1 79 ? 3.512 13.927 -5.255 1.00 84.12 79 ARG A CA 1
ATOM 600 C C . ARG A 1 79 ? 4.847 14.445 -5.784 1.00 84.12 79 ARG A C 1
ATOM 602 O O . ARG A 1 79 ? 4.841 15.208 -6.742 1.00 84.12 79 ARG A O 1
ATOM 609 N N . LYS A 1 80 ? 5.967 14.060 -5.167 1.00 85.00 80 LYS A N 1
ATOM 610 C CA . LYS A 1 80 ? 7.317 14.366 -5.660 1.00 85.00 80 LYS A CA 1
ATOM 611 C C . LYS A 1 80 ? 7.776 13.386 -6.735 1.00 85.00 80 LYS A C 1
ATOM 613 O O . LYS A 1 80 ? 8.798 13.633 -7.366 1.00 85.00 80 LYS A O 1
ATOM 618 N N . VAL A 1 81 ? 7.039 12.293 -6.954 1.00 84.81 81 VAL A N 1
ATOM 619 C CA . VAL A 1 81 ? 7.279 11.396 -8.085 1.00 84.81 81 VAL A CA 1
ATOM 620 C C . VAL A 1 81 ? 6.952 12.170 -9.355 1.00 84.81 81 VAL A C 1
ATOM 622 O O . VAL A 1 81 ? 5.794 12.326 -9.744 1.00 84.81 81 VAL A O 1
ATOM 625 N N . VAL A 1 82 ? 8.000 12.695 -9.980 1.00 78.62 82 VAL A N 1
ATOM 626 C CA . VAL A 1 82 ? 7.922 13.259 -11.320 1.00 78.62 82 VAL A CA 1
ATOM 627 C C . VAL A 1 82 ? 7.730 12.080 -12.255 1.00 78.62 82 VAL A C 1
ATOM 629 O O . VAL A 1 82 ? 8.662 11.327 -12.532 1.00 78.62 82 VAL A O 1
ATOM 632 N N . TRP A 1 83 ? 6.489 11.872 -12.679 1.00 79.31 83 TRP A N 1
ATOM 633 C CA . TRP A 1 83 ? 6.202 10.855 -13.673 1.00 79.31 83 TRP A CA 1
ATOM 634 C C . TRP A 1 83 ? 6.905 11.242 -14.974 1.00 79.31 83 TRP A C 1
ATOM 636 O O . TRP A 1 83 ? 6.734 12.378 -15.431 1.00 79.31 83 TRP A O 1
ATOM 646 N N . PRO A 1 84 ? 7.722 10.333 -15.535 1.00 72.06 84 PRO A N 1
ATOM 647 C CA . PRO A 1 84 ? 8.541 10.628 -16.697 1.00 72.06 84 PRO A CA 1
ATOM 648 C C . PRO A 1 84 ? 7.653 11.098 -17.844 1.00 72.06 84 PRO A C 1
ATOM 650 O O . PRO A 1 84 ? 6.559 10.570 -18.077 1.00 72.06 84 PRO A O 1
ATOM 653 N N . ASN A 1 85 ? 8.117 12.113 -18.569 1.00 83.94 85 ASN A N 1
ATOM 654 C CA . ASN A 1 85 ? 7.384 12.619 -19.719 1.00 83.94 85 ASN A CA 1
ATOM 655 C C . ASN A 1 85 ? 7.297 11.518 -20.796 1.00 83.94 85 ASN A C 1
ATOM 657 O O . ASN A 1 85 ? 8.196 10.678 -20.935 1.00 83.94 85 ASN A O 1
ATOM 661 N N . ARG A 1 86 ? 6.225 11.522 -21.601 1.00 80.88 86 ARG A N 1
ATOM 662 C CA . ARG A 1 86 ? 6.025 10.550 -22.693 1.00 80.88 86 ARG A CA 1
ATOM 663 C C . ARG A 1 86 ? 7.226 10.513 -23.636 1.00 80.88 86 ARG A C 1
ATOM 665 O O . ARG A 1 86 ? 7.571 9.451 -24.136 1.00 80.88 86 ARG A O 1
ATOM 672 N N . GLN A 1 87 ? 7.888 11.650 -23.836 1.00 82.06 87 GLN A N 1
ATOM 673 C CA . GLN A 1 87 ? 9.051 11.754 -24.710 1.00 82.06 87 GLN A CA 1
ATOM 674 C C . GLN A 1 87 ? 10.290 11.029 -24.153 1.00 82.06 87 GLN A C 1
ATOM 676 O O . GLN A 1 87 ? 10.931 10.284 -24.888 1.00 82.06 87 GLN A O 1
ATOM 681 N N . GLU A 1 88 ? 10.571 11.150 -22.854 1.00 82.56 88 GLU A N 1
ATOM 682 C CA . GLU A 1 88 ? 11.678 10.440 -22.186 1.00 82.56 88 GLU A CA 1
ATOM 683 C C . GLU A 1 88 ? 11.418 8.927 -22.120 1.00 82.56 88 GLU A C 1
ATOM 685 O O . GLU A 1 88 ? 12.310 8.107 -22.364 1.00 82.56 88 GLU A O 1
ATOM 690 N N . THR A 1 89 ? 10.159 8.552 -21.871 1.00 86.06 89 THR A N 1
ATOM 691 C CA . THR A 1 89 ? 9.715 7.150 -21.860 1.00 86.06 89 THR A CA 1
ATOM 692 C C . THR A 1 89 ? 9.888 6.510 -23.240 1.00 86.06 89 THR A C 1
ATOM 694 O O . THR A 1 89 ? 10.414 5.400 -23.359 1.00 86.06 89 THR A O 1
ATOM 697 N N . MET A 1 90 ? 9.498 7.224 -24.301 1.00 89.81 90 MET A N 1
ATOM 698 C CA . MET A 1 90 ? 9.654 6.764 -25.682 1.00 89.81 90 MET A CA 1
ATOM 699 C C . MET A 1 90 ? 11.122 6.675 -26.096 1.00 89.81 90 MET A C 1
ATOM 701 O O . MET A 1 90 ? 11.498 5.699 -26.736 1.00 89.81 90 MET A O 1
ATOM 705 N N . GLN A 1 91 ? 11.967 7.630 -25.698 1.00 89.94 91 GLN A N 1
ATOM 706 C CA . GLN A 1 91 ? 13.403 7.591 -25.995 1.00 89.94 91 GLN A CA 1
ATOM 707 C C . GLN A 1 91 ? 14.087 6.386 -25.337 1.00 89.94 91 GLN A C 1
ATOM 709 O O . GLN A 1 91 ? 14.870 5.681 -25.980 1.00 89.94 91 GLN A O 1
ATOM 714 N N . THR A 1 92 ? 13.754 6.112 -24.075 1.00 88.81 92 THR A N 1
ATOM 715 C CA . THR A 1 92 ? 14.302 4.959 -23.351 1.00 88.81 92 THR A CA 1
ATOM 716 C C . THR A 1 92 ? 13.818 3.650 -23.977 1.00 88.81 92 THR A C 1
ATOM 718 O O . THR A 1 92 ? 14.624 2.764 -24.253 1.00 88.81 92 THR A O 1
ATOM 721 N N . THR A 1 93 ? 12.526 3.551 -24.309 1.00 91.44 93 THR A N 1
ATOM 722 C CA . THR A 1 93 ? 11.956 2.367 -24.976 1.00 91.44 93 THR A CA 1
ATOM 723 C C . THR A 1 93 ? 12.564 2.143 -26.361 1.00 91.44 93 THR A C 1
ATOM 725 O O . THR A 1 93 ? 12.915 1.016 -26.699 1.00 91.44 93 THR A O 1
ATOM 728 N N . ALA A 1 94 ? 12.747 3.204 -27.153 1.00 94.25 94 ALA A N 1
ATOM 729 C CA . ALA A 1 94 ? 13.384 3.128 -28.465 1.00 94.25 94 ALA A CA 1
ATOM 730 C C . ALA A 1 94 ? 14.839 2.649 -28.360 1.00 94.25 94 ALA A C 1
ATOM 732 O O . ALA A 1 94 ? 15.260 1.793 -29.133 1.00 94.25 94 ALA A O 1
ATOM 733 N N . THR A 1 95 ? 15.586 3.137 -27.366 1.00 95.12 95 THR A N 1
ATOM 734 C CA . THR A 1 95 ? 16.960 2.683 -27.099 1.00 95.12 95 THR A CA 1
ATOM 735 C C . THR A 1 95 ? 16.996 1.190 -26.770 1.00 95.12 95 THR A C 1
ATOM 737 O O . THR A 1 95 ? 17.783 0.446 -27.354 1.00 95.12 95 THR A O 1
ATOM 740 N N . VAL A 1 96 ? 16.108 0.729 -25.883 1.00 96.56 96 VAL A N 1
ATOM 741 C CA . VAL A 1 96 ? 15.994 -0.697 -25.538 1.00 96.56 96 VAL A CA 1
ATOM 742 C C . VAL A 1 96 ? 15.612 -1.530 -26.765 1.00 96.56 96 VAL A C 1
ATOM 744 O O . VAL A 1 96 ? 16.221 -2.571 -26.994 1.00 96.56 96 VAL A O 1
ATOM 747 N N . LEU A 1 97 ? 14.676 -1.063 -27.599 1.00 97.38 97 LEU A N 1
ATOM 748 C CA . LEU A 1 97 ? 14.288 -1.745 -28.840 1.00 97.38 97 LEU A CA 1
ATOM 749 C C . LEU A 1 97 ? 15.463 -1.927 -29.802 1.00 97.38 97 LEU A C 1
ATOM 751 O O . LEU A 1 97 ? 15.616 -3.007 -30.364 1.00 97.38 97 LEU A O 1
ATOM 755 N N . VAL A 1 98 ? 16.309 -0.909 -29.972 1.00 97.62 98 VAL A N 1
ATOM 756 C CA . VAL A 1 98 ? 17.507 -1.013 -30.820 1.00 97.62 98 VAL A CA 1
ATOM 757 C C . VAL A 1 98 ? 18.455 -2.091 -30.293 1.00 97.62 98 VAL A C 1
ATOM 759 O O . VAL A 1 98 ? 18.918 -2.927 -31.067 1.00 97.62 98 VAL A O 1
ATOM 762 N N . ILE A 1 99 ? 18.703 -2.121 -28.982 1.00 97.88 99 ILE A N 1
ATOM 763 C CA . ILE A 1 99 ? 19.563 -3.140 -28.361 1.00 97.88 99 ILE A CA 1
ATOM 764 C C . ILE A 1 99 ? 18.966 -4.540 -28.559 1.00 97.88 99 ILE A C 1
ATOM 766 O O . ILE A 1 99 ? 19.677 -5.459 -28.962 1.00 97.88 99 ILE A O 1
ATOM 770 N N . VAL A 1 100 ? 17.659 -4.702 -28.337 1.00 97.56 100 VAL A N 1
ATOM 771 C CA . VAL A 1 100 ? 16.961 -5.981 -28.538 1.00 97.56 100 VAL A CA 1
ATOM 772 C C . VAL A 1 100 ? 17.035 -6.428 -30.000 1.00 97.56 100 VAL A C 1
ATOM 774 O O . VAL A 1 100 ? 17.323 -7.593 -30.250 1.00 97.56 100 VAL A O 1
ATOM 777 N N . LEU A 1 101 ? 16.859 -5.523 -30.967 1.00 97.88 101 LEU A N 1
ATOM 778 C CA . LEU A 1 101 ? 16.979 -5.844 -32.394 1.00 97.88 101 LEU A CA 1
ATOM 779 C C . LEU A 1 101 ? 18.376 -6.355 -32.761 1.00 97.88 101 LEU A C 1
ATOM 781 O O . LEU A 1 101 ? 18.490 -7.343 -33.486 1.00 97.88 101 LEU A O 1
ATOM 785 N N . ILE A 1 102 ?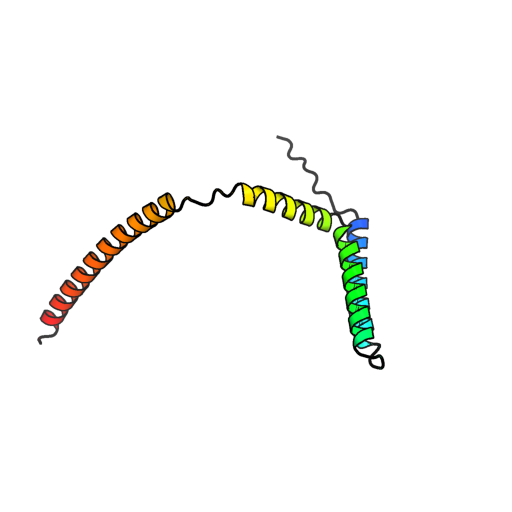 19.431 -5.726 -32.237 1.00 97.94 102 ILE A N 1
ATOM 786 C CA . ILE A 1 102 ? 20.812 -6.181 -32.449 1.00 97.94 102 ILE A CA 1
ATOM 787 C C . ILE A 1 102 ? 20.995 -7.599 -31.895 1.00 97.94 102 ILE A C 1
ATOM 789 O O . ILE A 1 102 ? 21.547 -8.460 -32.581 1.00 97.94 102 ILE A O 1
ATOM 793 N N . LEU A 1 103 ? 20.495 -7.865 -30.684 1.00 97.81 103 LEU A N 1
ATOM 794 C CA . LEU A 1 103 ? 20.564 -9.194 -30.071 1.00 97.81 103 LEU A CA 1
ATOM 795 C C . LEU A 1 103 ? 19.756 -10.240 -30.852 1.00 97.81 103 LEU A C 1
ATOM 797 O O . LEU A 1 103 ? 20.236 -11.356 -31.031 1.00 97.81 103 LEU A O 1
ATOM 801 N N . CYS A 1 104 ? 18.572 -9.887 -31.361 1.00 97.75 104 CYS A N 1
ATOM 802 C CA . CYS A 1 104 ? 17.774 -10.766 -32.217 1.00 97.75 104 CYS A CA 1
ATOM 803 C C . CYS A 1 104 ? 18.540 -11.169 -33.480 1.00 97.75 104 CYS A C 1
ATOM 805 O O . CYS A 1 104 ? 18.573 -12.349 -33.817 1.00 97.75 104 CYS A O 1
ATOM 807 N N . VAL A 1 105 ? 19.181 -10.212 -34.158 1.00 97.62 105 VAL A N 1
ATOM 808 C CA . VAL A 1 105 ? 19.996 -10.496 -35.351 1.00 97.62 105 VAL A CA 1
ATOM 809 C C . VAL A 1 105 ? 21.205 -11.359 -34.992 1.00 97.62 105 VAL A C 1
ATOM 811 O O . VAL A 1 105 ? 21.494 -12.325 -35.695 1.00 97.62 105 VAL A O 1
ATOM 814 N N . PHE A 1 106 ? 21.892 -11.050 -33.891 1.00 97.19 106 PHE A N 1
ATOM 815 C CA . PHE A 1 106 ? 23.034 -11.832 -33.424 1.00 97.19 106 PHE A CA 1
ATOM 816 C C . PHE A 1 106 ? 22.655 -13.290 -33.133 1.00 97.19 106 PHE A C 1
ATOM 818 O O . PHE A 1 106 ? 23.316 -14.200 -33.634 1.00 97.19 106 PHE A O 1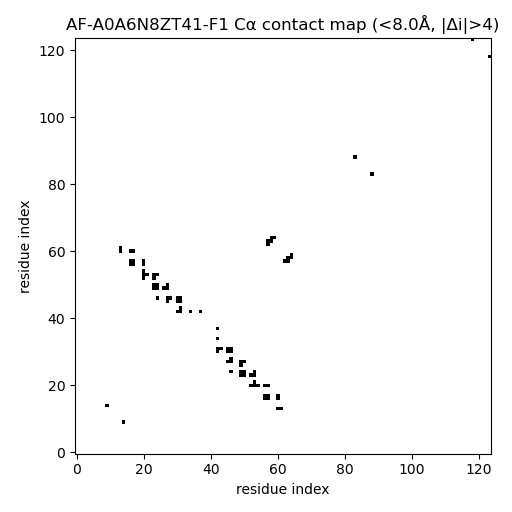
ATOM 825 N N . PHE A 1 107 ? 21.580 -13.526 -32.373 1.00 96.62 107 PHE A N 1
ATOM 826 C CA . PHE A 1 107 ? 21.128 -14.886 -32.078 1.00 96.62 107 PHE A CA 1
ATOM 827 C C . PHE A 1 107 ? 20.627 -15.614 -33.318 1.00 96.62 107 PHE A C 1
ATOM 829 O O . PHE A 1 107 ? 20.982 -16.769 -33.510 1.00 96.62 107 PHE A O 1
ATOM 836 N N . TRP A 1 108 ? 19.915 -14.932 -34.213 1.00 96.38 108 TRP A N 1
ATOM 837 C CA . TRP A 1 108 ? 19.487 -15.528 -35.475 1.00 96.38 108 TRP A CA 1
ATOM 838 C C . TRP A 1 108 ? 20.670 -16.015 -36.331 1.00 96.38 108 TRP A C 1
ATOM 840 O O . TRP A 1 108 ? 20.632 -17.116 -36.885 1.00 96.38 108 TRP A O 1
ATOM 850 N N . LEU A 1 109 ? 21.753 -15.232 -36.406 1.00 96.06 109 LEU A N 1
ATOM 851 C CA . LEU A 1 109 ? 22.982 -15.642 -37.093 1.00 96.06 109 LEU A CA 1
ATOM 852 C C . LEU A 1 109 ? 23.665 -16.822 -36.398 1.00 96.06 109 LEU A C 1
ATOM 854 O O . LEU A 1 109 ? 24.149 -17.734 -37.071 1.00 96.06 109 LEU A O 1
ATOM 858 N N . LEU A 1 110 ? 23.699 -16.811 -35.065 1.00 96.06 110 LEU A N 1
ATOM 859 C CA . LEU A 1 110 ? 24.260 -17.895 -34.267 1.00 96.06 110 LEU A CA 1
ATOM 860 C C . LEU A 1 110 ? 23.486 -19.197 -34.507 1.00 96.06 110 LEU A C 1
ATOM 862 O O . LEU A 1 110 ? 24.110 -20.218 -34.786 1.00 96.06 110 LEU A O 1
ATOM 866 N N . ASP A 1 111 ? 22.154 -19.157 -34.486 1.00 93.56 111 ASP A N 1
ATOM 867 C CA . ASP A 1 111 ? 21.289 -20.310 -34.751 1.00 93.56 111 ASP A CA 1
ATOM 868 C C . ASP A 1 111 ? 21.503 -20.862 -36.164 1.00 93.56 111 ASP A C 1
ATOM 870 O O . ASP A 1 111 ? 21.612 -22.076 -36.346 1.00 93.56 111 ASP A O 1
ATOM 874 N N . MET A 1 112 ? 21.637 -19.990 -37.171 1.00 92.81 112 MET A N 1
ATOM 875 C CA . MET A 1 112 ? 21.963 -20.409 -38.537 1.00 92.81 112 MET A CA 1
ATOM 876 C C . MET A 1 112 ? 23.351 -21.061 -38.615 1.00 92.81 112 MET A C 1
ATOM 878 O O . MET A 1 112 ? 23.516 -22.080 -39.290 1.00 92.81 112 MET A O 1
ATOM 882 N N . GLY A 1 113 ? 24.337 -20.510 -37.902 1.00 93.56 113 GLY A N 1
ATOM 883 C CA . GLY A 1 113 ? 25.682 -21.074 -37.801 1.00 93.56 113 GLY A CA 1
ATOM 884 C C . GLY A 1 113 ? 25.685 -22.450 -37.136 1.00 93.56 113 GLY A C 1
ATOM 885 O O . GLY A 1 113 ? 26.228 -23.404 -37.692 1.00 93.56 113 GLY A O 1
ATOM 886 N N . LEU A 1 114 ? 25.016 -22.589 -35.990 1.00 91.81 114 LEU A N 1
ATOM 887 C CA . LEU A 1 114 ? 24.869 -23.866 -35.290 1.00 91.81 114 LEU A CA 1
ATOM 888 C C . LEU A 1 114 ? 24.100 -24.893 -36.133 1.00 91.81 114 LEU A C 1
ATOM 890 O O . LEU A 1 114 ? 24.504 -26.055 -36.205 1.00 91.81 114 LEU A O 1
ATOM 894 N N . ALA A 1 115 ? 23.029 -24.486 -36.817 1.00 90.38 115 ALA A N 1
ATOM 895 C CA . ALA A 1 115 ? 22.273 -25.356 -37.716 1.00 90.38 115 ALA A CA 1
ATOM 896 C C . ALA A 1 115 ? 23.124 -25.835 -38.906 1.00 90.38 115 ALA A C 1
ATOM 898 O O . ALA A 1 115 ? 23.047 -27.000 -39.292 1.00 90.38 115 ALA A O 1
ATOM 899 N N . ALA A 1 116 ? 23.963 -24.968 -39.480 1.00 88.31 116 ALA A N 1
ATOM 900 C CA . ALA A 1 116 ? 24.878 -25.351 -40.553 1.00 88.31 116 ALA A CA 1
ATOM 901 C C . ALA A 1 116 ? 25.932 -26.360 -40.069 1.00 88.31 116 ALA A C 1
ATOM 903 O O . ALA A 1 116 ? 26.180 -27.359 -40.744 1.00 88.31 116 ALA A O 1
ATOM 904 N N . ILE A 1 117 ? 26.507 -26.130 -38.885 1.00 90.25 117 ILE A N 1
ATOM 905 C CA . ILE A 1 117 ? 27.510 -27.014 -38.278 1.00 90.25 117 ILE A CA 1
ATOM 906 C C . ILE A 1 117 ? 26.900 -28.389 -37.970 1.00 90.25 117 ILE A C 1
ATOM 908 O O . ILE A 1 117 ? 27.451 -29.417 -38.356 1.00 90.25 117 ILE A O 1
ATOM 912 N N . THR A 1 118 ? 25.735 -28.429 -37.324 1.00 90.06 118 THR A N 1
ATOM 913 C CA . THR A 1 118 ? 25.067 -29.692 -36.959 1.00 90.06 118 THR A CA 1
ATOM 914 C C . THR A 1 118 ? 24.658 -30.527 -38.174 1.00 90.06 118 THR A C 1
ATOM 916 O O . THR A 1 118 ? 24.801 -31.751 -38.135 1.00 90.06 118 THR A O 1
ATOM 919 N N . ARG A 1 119 ? 24.222 -29.897 -39.276 1.00 85.69 119 ARG A N 1
ATOM 920 C CA . ARG A 1 119 ? 23.949 -30.591 -40.550 1.00 85.69 119 ARG A CA 1
ATOM 921 C C . ARG A 1 119 ? 25.197 -31.272 -41.111 1.00 85.69 119 ARG A C 1
ATOM 923 O O . ARG A 1 119 ? 25.135 -32.446 -41.454 1.00 85.69 119 ARG A O 1
ATOM 930 N N . GLN A 1 120 ? 26.340 -30.582 -41.113 1.00 83.81 120 GLN A N 1
ATOM 931 C CA . GLN A 1 120 ? 27.602 -31.157 -41.596 1.00 83.81 120 GLN A CA 1
ATOM 932 C C 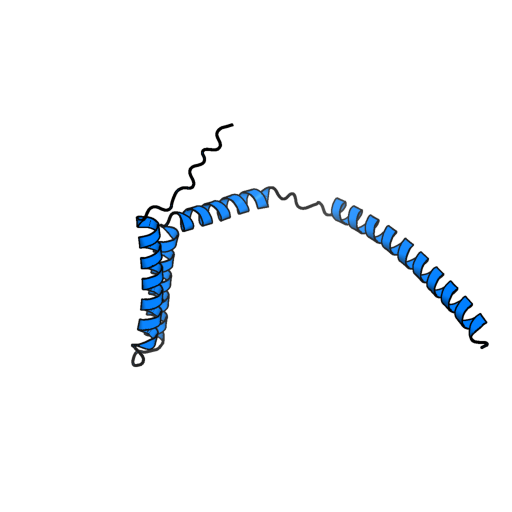. GLN A 1 120 ? 28.037 -32.386 -40.787 1.00 83.81 120 GLN A C 1
ATOM 934 O O . GLN A 1 120 ? 28.509 -33.361 -41.364 1.00 83.81 120 GLN A O 1
ATOM 939 N N . PHE A 1 121 ? 27.851 -32.366 -39.464 1.00 81.00 121 PHE A N 1
ATOM 940 C CA . PHE A 1 121 ? 28.234 -33.490 -38.605 1.00 81.00 121 PHE A CA 1
ATOM 941 C C . PHE A 1 121 ? 27.253 -34.668 -38.639 1.00 81.00 121 PHE A C 1
ATOM 943 O O . PHE A 1 121 ? 27.676 -35.804 -38.441 1.00 81.00 121 PHE A O 1
ATOM 950 N N . THR A 1 122 ? 25.963 -34.429 -38.888 1.00 77.88 122 THR A N 1
ATOM 951 C CA . THR A 1 122 ? 24.942 -35.496 -38.873 1.00 77.88 122 THR A CA 1
ATOM 952 C C . THR A 1 122 ? 24.823 -36.223 -40.222 1.00 77.88 122 THR A C 1
ATOM 954 O O . THR A 1 122 ? 24.136 -37.234 -40.313 1.00 77.88 122 THR A O 1
ATOM 957 N N . GLY A 1 123 ? 25.539 -35.774 -41.259 1.00 63.88 123 GLY A N 1
ATOM 958 C CA . GLY A 1 123 ? 25.684 -36.518 -42.515 1.00 63.88 123 GLY A CA 1
ATOM 959 C C . GLY A 1 123 ? 24.397 -36.647 -43.339 1.00 63.88 123 GLY A C 1
ATOM 960 O O . GLY A 1 123 ? 24.227 -37.654 -44.025 1.00 63.88 123 GLY A O 1
ATOM 961 N N . ALA A 1 124 ? 23.509 -35.651 -43.262 1.00 54.78 124 ALA A N 1
ATOM 962 C CA . ALA A 1 124 ? 22.367 -35.476 -44.163 1.00 54.78 124 ALA A CA 1
ATOM 963 C C . ALA A 1 124 ? 22.567 -34.238 -45.044 1.00 54.78 124 ALA A C 1
ATOM 965 O O . ALA A 1 124 ? 23.013 -33.199 -44.500 1.00 54.78 124 ALA A O 1
#